Protein AF-A0A9D3Z6Z3-F1 (afdb_monomer_lite)

Organism: Dreissena polymorpha (NCBI:txid45954)

Foldseek 3Di:
DVVVVVVVVVVVVVVVVVVVVVVVVVVVVVVVVVVVVVVVPPPPCPPCPVCVDVVNCVVPPNPPCVLVCCLPPPQPVNCVVVVDGPVVVVVVVVVVVVVD

Secondary structure (DSSP, 8-state):
-HHHHHHHHHHHHHHHHHHHHHHHHHHHHHHHHHHHHHHHSS-------GGG-HHHHHHH-TTTTHHHHHHHH-HHHHHHHHSS-HHHHHHHHHHHHHT-

Structure (mmCIF, N/CA/C/O backbone):
data_AF-A0A9D3Z6Z3-F1
#
_entry.id   AF-A0A9D3Z6Z3-F1
#
loop_
_atom_site.group_PDB
_atom_site.id
_atom_site.type_symbol
_atom_site.label_atom_id
_atom_site.label_alt_id
_atom_site.label_comp_id
_atom_site.label_asym_id
_atom_site.label_entity_id
_atom_site.label_seq_id
_atom_site.pdbx_PDB_ins_code
_atom_site.Cartn_x
_atom_site.Cartn_y
_atom_site.Cartn_z
_atom_site.occupancy
_atom_site.B_iso_or_equiv
_atom_site.auth_seq_id
_atom_site.auth_comp_id
_atom_site.auth_asym_id
_atom_site.auth_atom_id
_atom_site.pdbx_PDB_model_num
ATOM 1 N N . MET A 1 1 ? 42.572 1.906 -51.751 1.00 61.25 1 MET A N 1
ATOM 2 C CA . MET A 1 1 ? 41.123 1.608 -51.889 1.00 61.25 1 MET A CA 1
ATOM 3 C C . MET A 1 1 ? 40.608 0.709 -50.762 1.00 61.25 1 MET A C 1
ATOM 5 O O . MET A 1 1 ? 39.483 0.923 -50.327 1.00 61.25 1 MET A O 1
ATOM 9 N N . GLU A 1 2 ? 41.411 -0.227 -50.240 1.00 71.12 2 GLU A N 1
ATOM 10 C CA . GLU A 1 2 ? 41.019 -1.136 -49.142 1.00 71.12 2 GLU A CA 1
ATOM 11 C C . GLU A 1 2 ? 40.846 -0.448 -47.770 1.00 71.12 2 GLU A C 1
ATOM 13 O O . GLU A 1 2 ? 39.924 -0.778 -47.025 1.00 71.12 2 GLU A O 1
ATOM 18 N N . ASP A 1 3 ? 41.650 0.572 -47.451 1.00 80.12 3 ASP A N 1
ATOM 19 C CA . ASP A 1 3 ? 41.589 1.253 -46.142 1.00 80.12 3 ASP A CA 1
ATOM 20 C C . ASP A 1 3 ? 40.277 2.010 -45.904 1.00 80.12 3 ASP A C 1
ATOM 22 O O . ASP A 1 3 ? 39.748 2.040 -44.795 1.00 80.12 3 ASP A O 1
ATOM 26 N N . ILE A 1 4 ? 39.692 2.566 -46.967 1.00 84.75 4 ILE A N 1
ATOM 27 C CA . ILE A 1 4 ? 38.397 3.257 -46.902 1.00 84.75 4 ILE A CA 1
ATOM 28 C C . ILE A 1 4 ? 37.279 2.257 -46.585 1.00 84.75 4 ILE A C 1
ATOM 30 O O . ILE A 1 4 ? 36.337 2.582 -45.863 1.00 84.75 4 ILE A O 1
ATOM 34 N N . GLN A 1 5 ? 37.373 1.034 -47.110 1.00 83.81 5 GLN A N 1
ATOM 35 C CA . GLN A 1 5 ? 36.405 -0.022 -46.826 1.00 83.81 5 GLN A CA 1
ATOM 36 C C . GLN A 1 5 ? 36.541 -0.518 -45.384 1.00 83.81 5 GLN A C 1
ATOM 38 O O . GLN A 1 5 ? 35.524 -0.677 -44.711 1.00 83.81 5 GLN A O 1
ATOM 43 N N . ARG A 1 6 ? 37.773 -0.666 -44.875 1.00 87.44 6 ARG A N 1
ATOM 44 C CA . ARG A 1 6 ? 38.027 -0.988 -43.460 1.00 87.44 6 ARG A CA 1
ATOM 45 C C . ARG A 1 6 ? 37.472 0.075 -42.516 1.00 87.44 6 ARG A C 1
ATOM 47 O O . ARG A 1 6 ? 36.760 -0.272 -41.582 1.00 87.44 6 ARG A O 1
ATOM 54 N N . LEU A 1 7 ? 37.716 1.356 -42.797 1.00 89.62 7 LEU A N 1
ATOM 55 C CA . LEU A 1 7 ? 37.188 2.462 -41.989 1.00 89.62 7 LEU A CA 1
ATOM 56 C C . LEU A 1 7 ? 35.656 2.500 -41.985 1.00 89.62 7 LEU A C 1
ATOM 58 O O . LEU A 1 7 ? 35.043 2.703 -40.940 1.00 89.62 7 LEU A O 1
ATOM 62 N N . LYS A 1 8 ? 35.020 2.254 -43.137 1.00 89.69 8 LYS A N 1
ATOM 63 C CA . LYS A 1 8 ? 33.555 2.159 -43.229 1.00 89.69 8 LYS A CA 1
ATOM 64 C C . LYS A 1 8 ? 33.008 0.980 -42.428 1.00 89.69 8 LYS A C 1
ATOM 66 O O . LYS A 1 8 ? 32.019 1.144 -41.720 1.00 89.69 8 LYS A O 1
ATOM 71 N N . LEU A 1 9 ? 33.646 -0.186 -42.519 1.00 91.06 9 LEU A N 1
ATOM 72 C CA . LEU A 1 9 ? 33.257 -1.373 -41.757 1.00 91.06 9 LEU A CA 1
ATOM 73 C C . LEU A 1 9 ? 33.403 -1.149 -40.250 1.00 91.06 9 LEU A C 1
ATOM 75 O O . LEU A 1 9 ? 32.507 -1.508 -39.493 1.00 91.06 9 LEU A O 1
ATOM 79 N N . GLN A 1 10 ? 34.488 -0.504 -39.827 1.00 89.69 10 GLN A N 1
ATOM 80 C CA . GLN A 1 10 ? 34.736 -0.201 -38.423 1.00 89.69 10 GLN A CA 1
ATOM 81 C C . GLN A 1 10 ? 33.721 0.802 -37.869 1.00 89.69 10 GLN A C 1
ATOM 83 O O . GLN A 1 10 ? 33.126 0.549 -36.830 1.00 89.69 10 GLN A O 1
ATOM 88 N N . TYR A 1 11 ? 33.409 1.861 -38.620 1.00 91.75 11 TYR A N 1
ATOM 89 C CA . TYR A 1 11 ? 32.361 2.813 -38.249 1.00 91.75 11 TYR A CA 1
ATOM 90 C C . TYR A 1 11 ? 30.980 2.152 -38.101 1.00 91.75 11 TYR A C 1
ATOM 92 O O . TYR A 1 11 ? 30.235 2.448 -37.166 1.00 91.75 11 TYR A O 1
ATOM 100 N N . VAL A 1 12 ? 30.631 1.234 -39.008 1.00 93.56 12 VAL A N 1
ATOM 101 C CA . VAL A 1 12 ? 29.372 0.478 -38.930 1.00 93.56 12 VAL A CA 1
ATOM 102 C C . VAL A 1 12 ? 29.360 -0.448 -37.710 1.00 93.56 12 VAL A C 1
ATOM 104 O O . VAL A 1 12 ? 28.346 -0.516 -37.015 1.00 93.56 12 VAL A O 1
ATOM 107 N N . ALA A 1 13 ? 30.478 -1.114 -37.414 1.00 93.06 13 ALA A N 1
ATOM 108 C CA . ALA A 1 13 ? 30.615 -1.962 -36.233 1.00 93.06 13 ALA A CA 1
ATOM 109 C C . ALA A 1 13 ? 30.510 -1.153 -34.928 1.00 93.06 13 ALA A C 1
ATOM 111 O O . ALA A 1 13 ? 29.772 -1.537 -34.022 1.00 93.06 13 ALA A O 1
ATOM 112 N N . ASP A 1 14 ? 31.176 -0.002 -34.850 1.00 93.50 14 ASP A N 1
ATOM 113 C CA . ASP A 1 14 ? 31.137 0.888 -33.687 1.00 93.50 14 ASP A CA 1
ATOM 114 C C . ASP A 1 14 ? 29.725 1.421 -33.434 1.00 93.50 14 ASP A C 1
ATOM 116 O O . ASP A 1 14 ? 29.255 1.450 -32.294 1.00 93.50 14 ASP A O 1
ATOM 120 N N . ARG A 1 15 ? 29.006 1.770 -34.504 1.00 94.12 15 ARG A N 1
ATOM 121 C CA . ARG A 1 15 ? 27.609 2.199 -34.422 1.00 94.12 15 ARG A CA 1
ATOM 122 C C . ARG A 1 15 ? 26.693 1.082 -33.919 1.00 94.12 15 ARG A C 1
ATOM 124 O O . ARG A 1 15 ? 25.893 1.319 -33.018 1.00 94.12 15 ARG A O 1
ATOM 131 N N . ALA A 1 16 ? 26.841 -0.136 -34.441 1.00 92.62 16 ALA A N 1
ATOM 132 C CA . ALA A 1 16 ? 26.077 -1.291 -33.972 1.00 92.62 16 ALA A CA 1
ATOM 133 C C . ALA A 1 16 ? 26.356 -1.588 -32.487 1.00 92.62 16 ALA A C 1
ATOM 135 O O . ALA A 1 16 ? 25.432 -1.840 -31.713 1.00 92.62 16 ALA A O 1
ATOM 136 N N . ASN A 1 17 ? 27.615 -1.475 -32.055 1.00 93.94 17 ASN A N 1
ATOM 137 C CA . ASN A 1 17 ? 27.995 -1.635 -30.651 1.00 93.94 17 ASN A CA 1
ATOM 138 C C . ASN A 1 17 ? 27.349 -0.566 -29.757 1.00 93.94 17 ASN A C 1
ATOM 140 O O . ASN A 1 17 ? 26.812 -0.890 -28.697 1.00 93.94 17 ASN A O 1
ATOM 144 N N . GLN A 1 18 ? 27.344 0.698 -30.191 1.00 93.12 18 GLN A N 1
ATOM 145 C CA . GLN A 1 18 ? 26.663 1.783 -29.477 1.00 93.12 18 GLN A CA 1
ATOM 146 C C . GLN A 1 18 ? 25.154 1.533 -29.355 1.00 93.12 18 GLN A C 1
ATOM 148 O O . GLN A 1 18 ? 24.580 1.739 -28.284 1.00 93.12 18 GLN A O 1
ATOM 153 N N . GLU A 1 19 ? 24.514 1.042 -30.416 1.00 92.12 19 GLU A N 1
ATOM 154 C CA . GLU A 1 19 ? 23.089 0.701 -30.411 1.00 92.12 19 GLU A CA 1
ATOM 155 C C . GLU A 1 19 ? 22.778 -0.439 -29.434 1.00 92.12 19 GLU A C 1
ATOM 157 O O . GLU A 1 19 ? 21.838 -0.332 -28.642 1.00 92.12 19 GLU A O 1
ATOM 162 N N . VAL A 1 20 ? 23.600 -1.492 -29.410 1.00 94.19 20 VAL A N 1
ATOM 163 C CA . VAL A 1 20 ? 23.455 -2.610 -28.463 1.00 94.19 20 VAL A CA 1
ATOM 164 C C . VAL A 1 20 ? 23.606 -2.132 -27.017 1.00 94.19 20 VAL A C 1
ATOM 166 O O . VAL A 1 20 ? 22.780 -2.471 -26.164 1.00 94.19 20 VAL A O 1
ATOM 169 N N . VAL A 1 21 ? 24.605 -1.293 -26.728 1.00 94.81 21 VAL A N 1
ATOM 170 C CA . VAL A 1 21 ? 24.796 -0.705 -25.391 1.00 94.81 21 VAL A CA 1
ATOM 171 C C . VAL A 1 21 ? 23.585 0.145 -24.995 1.00 94.81 21 VAL A C 1
ATOM 173 O O . VAL A 1 21 ? 23.066 0.020 -23.881 1.00 94.81 21 VAL A O 1
ATOM 176 N N . GLN A 1 22 ? 23.063 0.963 -25.911 1.00 90.94 22 GLN A N 1
ATOM 177 C CA . GLN A 1 22 ? 21.885 1.789 -25.655 1.00 90.94 22 GLN A CA 1
ATOM 178 C C . GLN A 1 22 ? 20.633 0.944 -25.374 1.00 90.94 22 GLN A C 1
ATOM 180 O O . GLN A 1 22 ? 19.856 1.253 -24.462 1.00 90.94 22 GLN A O 1
ATOM 185 N N . GLN A 1 23 ? 20.446 -0.150 -26.112 1.00 91.94 23 GLN A N 1
ATOM 186 C CA . GLN A 1 23 ? 19.356 -1.096 -25.882 1.00 91.94 23 GLN A CA 1
ATOM 187 C C . GLN A 1 23 ? 19.467 -1.757 -24.502 1.00 91.94 23 GLN A C 1
ATOM 189 O O . GLN A 1 23 ? 18.478 -1.804 -23.764 1.00 91.94 23 GLN A O 1
ATOM 194 N N . GLN A 1 24 ? 20.666 -2.187 -24.100 1.00 92.94 24 GLN A N 1
ATOM 195 C CA . GLN A 1 24 ? 20.903 -2.760 -22.771 1.00 92.94 24 GLN A CA 1
ATOM 196 C C . GLN A 1 24 ? 20.565 -1.770 -21.646 1.00 92.94 24 GLN A C 1
ATOM 198 O O . GLN A 1 24 ? 19.934 -2.149 -20.654 1.00 92.94 24 GLN A O 1
ATOM 203 N N . LEU A 1 25 ? 20.912 -0.489 -21.805 1.00 93.19 25 LEU A N 1
ATOM 204 C CA . LEU A 1 25 ? 20.568 0.562 -20.840 1.00 93.19 25 LEU A CA 1
ATOM 205 C C . LEU A 1 25 ? 19.052 0.779 -20.732 1.00 93.19 25 LEU A C 1
ATOM 207 O O . LEU A 1 25 ? 18.524 0.943 -19.625 1.00 93.19 25 LEU A O 1
ATOM 211 N N . ASN A 1 26 ? 18.340 0.741 -21.859 1.00 93.50 26 ASN A N 1
ATOM 212 C CA . ASN A 1 26 ? 16.884 0.873 -21.894 1.00 93.50 26 ASN A CA 1
ATOM 213 C C . ASN A 1 26 ? 16.197 -0.305 -21.187 1.00 93.50 26 ASN A C 1
ATOM 215 O O . ASN A 1 26 ? 15.309 -0.092 -20.355 1.00 93.50 26 ASN A O 1
ATOM 219 N N . ILE A 1 27 ? 16.662 -1.533 -21.439 1.00 92.75 27 ILE A N 1
ATOM 220 C CA . ILE A 1 27 ? 16.181 -2.745 -20.762 1.00 92.75 27 ILE A CA 1
ATOM 221 C C . ILE A 1 27 ? 16.428 -2.641 -19.254 1.00 92.75 27 ILE A C 1
ATOM 223 O O . ILE A 1 27 ? 15.506 -2.839 -18.460 1.00 92.75 27 ILE A O 1
ATOM 227 N N . HIS A 1 28 ? 17.634 -2.251 -18.835 1.00 92.69 28 HIS A N 1
ATOM 228 C CA . HIS A 1 28 ? 17.954 -2.073 -17.419 1.00 92.69 28 HIS A CA 1
ATOM 229 C C . HIS A 1 28 ? 17.054 -1.034 -16.741 1.00 92.69 28 HIS A C 1
ATOM 231 O O . HIS A 1 28 ? 16.571 -1.261 -15.627 1.00 92.69 28 HIS A O 1
ATOM 237 N N . ARG A 1 29 ? 16.797 0.099 -17.407 1.00 89.62 29 ARG A N 1
ATOM 238 C CA . ARG A 1 29 ? 15.899 1.150 -16.909 1.00 89.62 29 ARG A CA 1
ATOM 239 C C . ARG A 1 29 ? 14.471 0.626 -16.747 1.00 89.62 29 ARG A C 1
ATOM 241 O O . ARG A 1 29 ? 13.864 0.840 -15.694 1.00 89.62 29 ARG A O 1
ATOM 248 N N . PHE A 1 30 ? 13.971 -0.109 -17.738 1.00 87.44 30 PHE A N 1
ATOM 249 C CA . PHE A 1 30 ? 12.643 -0.720 -17.717 1.00 87.44 30 PHE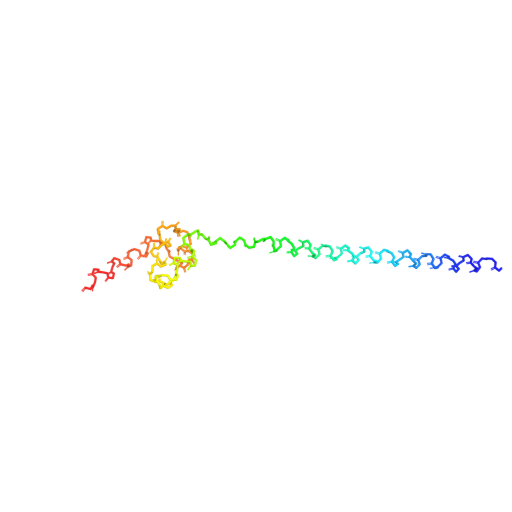 A CA 1
ATOM 250 C C . PHE A 1 30 ? 12.499 -1.755 -16.591 1.00 87.44 30 PHE A C 1
ATOM 252 O O . PHE A 1 30 ? 11.561 -1.683 -15.791 1.00 87.44 30 PHE A O 1
ATOM 259 N N . LEU A 1 31 ? 13.462 -2.672 -16.458 1.00 87.88 31 LEU A N 1
ATOM 260 C CA . LEU A 1 31 ? 13.469 -3.687 -15.403 1.00 87.88 31 LEU A CA 1
ATOM 261 C C . LEU A 1 31 ? 13.568 -3.056 -14.008 1.00 87.88 31 LEU A C 1
ATOM 263 O O . LEU A 1 31 ? 12.832 -3.451 -13.103 1.00 87.88 31 LEU A O 1
ATOM 267 N N . ARG A 1 32 ? 14.403 -2.021 -13.831 1.00 83.75 32 ARG A N 1
ATOM 268 C CA . ARG A 1 32 ? 14.513 -1.278 -12.564 1.00 83.75 32 ARG A CA 1
ATOM 269 C C . ARG A 1 32 ? 13.193 -0.595 -12.199 1.00 83.75 32 ARG A C 1
ATOM 271 O O . ARG A 1 32 ? 12.793 -0.645 -11.036 1.00 83.75 32 ARG A O 1
ATOM 278 N N . GLY A 1 33 ? 12.501 -0.002 -13.173 1.00 78.44 33 GLY A N 1
ATOM 279 C CA . GLY A 1 33 ? 11.153 0.540 -12.995 1.00 78.44 33 GLY A CA 1
ATOM 280 C C . GLY A 1 33 ? 10.177 -0.545 -12.547 1.00 78.44 33 GLY A C 1
ATOM 281 O O . GLY A 1 33 ? 9.570 -0.430 -11.485 1.00 78.44 33 GLY A O 1
ATOM 282 N N . ARG A 1 34 ? 10.094 -1.652 -13.292 1.00 75.88 34 ARG A N 1
ATOM 283 C CA . ARG A 1 34 ? 9.192 -2.776 -12.997 1.00 75.88 34 ARG A CA 1
ATOM 284 C C . ARG A 1 34 ? 9.445 -3.398 -11.622 1.00 75.88 34 ARG A C 1
ATOM 286 O O . ARG A 1 34 ? 8.496 -3.780 -10.942 1.00 75.88 34 ARG A O 1
ATOM 293 N N . LEU A 1 35 ? 10.699 -3.458 -11.175 1.00 69.50 35 LEU A N 1
ATOM 294 C CA . LEU A 1 35 ? 11.057 -3.899 -9.825 1.00 69.50 35 LEU A CA 1
ATOM 295 C C . LEU A 1 35 ? 10.607 -2.909 -8.743 1.00 69.50 35 LEU A C 1
ATOM 297 O O . LEU A 1 35 ? 10.126 -3.357 -7.704 1.00 69.50 35 LEU A O 1
ATOM 301 N N . ARG A 1 36 ? 10.704 -1.588 -8.965 1.00 67.06 36 ARG A N 1
ATOM 302 C CA . ARG A 1 36 ? 10.132 -0.587 -8.040 1.00 67.06 36 ARG A CA 1
ATOM 303 C C . ARG A 1 36 ? 8.617 -0.714 -7.959 1.00 67.06 36 ARG A C 1
ATOM 305 O O . ARG A 1 36 ? 8.089 -0.765 -6.855 1.00 67.06 36 ARG A O 1
ATOM 312 N N . TRP A 1 37 ? 7.946 -0.855 -9.102 1.00 61.28 37 TRP A N 1
ATOM 313 C CA . TRP A 1 37 ? 6.507 -1.107 -9.150 1.00 61.28 37 TRP A CA 1
ATOM 314 C C . TRP A 1 37 ? 6.146 -2.394 -8.416 1.00 61.28 37 TRP A C 1
ATOM 316 O O . TRP A 1 37 ? 5.266 -2.363 -7.575 1.00 61.28 37 TRP A O 1
ATOM 326 N N . ARG A 1 38 ? 6.868 -3.503 -8.619 1.00 61.34 38 ARG A N 1
ATOM 327 C CA . ARG A 1 38 ? 6.635 -4.750 -7.869 1.00 61.34 38 ARG A CA 1
ATOM 328 C C . ARG A 1 38 ? 6.938 -4.639 -6.374 1.00 61.34 38 ARG A C 1
ATOM 330 O O . ARG A 1 38 ? 6.301 -5.336 -5.600 1.00 61.34 38 ARG A O 1
ATOM 337 N N . ARG A 1 39 ? 7.887 -3.799 -5.945 1.00 61.34 39 ARG A N 1
ATOM 338 C CA . ARG A 1 39 ? 8.171 -3.564 -4.515 1.00 61.34 39 ARG A CA 1
ATOM 339 C C . ARG A 1 39 ? 7.148 -2.636 -3.858 1.00 61.34 39 ARG A C 1
ATOM 341 O O . ARG A 1 39 ? 6.802 -2.887 -2.715 1.00 61.34 39 ARG A O 1
ATOM 348 N N . GLY A 1 40 ? 6.648 -1.619 -4.564 1.00 57.59 40 GLY A N 1
ATOM 349 C CA . GLY A 1 40 ? 5.560 -0.742 -4.099 1.00 57.59 40 GLY A CA 1
ATOM 350 C C . GLY A 1 40 ? 4.162 -1.357 -4.252 1.00 57.59 40 GLY A C 1
ATOM 351 O O . GLY A 1 40 ? 3.236 -0.974 -3.546 1.00 57.59 40 GLY A O 1
ATOM 352 N N . ALA A 1 41 ? 4.026 -2.338 -5.147 1.00 55.72 41 ALA A N 1
ATOM 353 C CA . ALA A 1 41 ? 2.853 -3.190 -5.324 1.00 55.72 41 ALA A CA 1
ATOM 354 C C . ALA A 1 41 ? 2.993 -4.547 -4.622 1.00 55.72 41 ALA A C 1
ATOM 356 O O . ALA A 1 41 ? 2.082 -5.367 -4.745 1.00 55.72 41 ALA A O 1
ATOM 357 N N . ARG A 1 42 ? 4.080 -4.791 -3.858 1.00 54.75 42 ARG A N 1
ATOM 358 C CA . ARG A 1 42 ? 4.021 -5.771 -2.762 1.00 54.75 42 ARG A CA 1
ATOM 359 C C . ARG A 1 42 ? 2.812 -5.337 -1.988 1.00 54.75 42 ARG A C 1
ATOM 361 O O . ARG A 1 42 ? 2.796 -4.183 -1.560 1.00 54.75 42 ARG A O 1
ATOM 368 N N . ALA A 1 43 ? 1.811 -6.215 -1.990 1.00 56.44 43 ALA A N 1
ATOM 369 C CA . ALA A 1 43 ? 0.475 -5.950 -1.521 1.00 56.44 43 ALA A CA 1
ATOM 370 C C . ALA A 1 43 ? 0.574 -4.910 -0.421 1.00 56.44 43 ALA A C 1
ATOM 372 O O . ALA A 1 43 ? 1.252 -5.146 0.585 1.00 56.44 43 ALA A O 1
ATOM 373 N N . ARG A 1 44 ? -0.049 -3.742 -0.630 1.00 49.16 44 ARG A N 1
ATOM 374 C CA . ARG A 1 44 ? -0.579 -3.027 0.520 1.00 49.16 44 ARG A CA 1
ATOM 375 C C . ARG A 1 44 ? -1.295 -4.141 1.256 1.00 49.16 44 ARG A C 1
ATOM 377 O O . ARG A 1 44 ? -2.313 -4.618 0.759 1.00 49.16 44 ARG A O 1
ATOM 384 N N . ASN A 1 45 ? -0.670 -4.666 2.309 1.00 52.66 45 ASN A N 1
ATOM 385 C CA . ASN A 1 45 ? -1.338 -5.506 3.265 1.00 52.66 45 ASN A CA 1
ATOM 386 C C . ASN A 1 45 ? -2.360 -4.508 3.755 1.00 52.66 45 ASN A C 1
ATOM 388 O O . ASN A 1 45 ? -2.065 -3.631 4.565 1.00 52.66 45 ASN A O 1
ATOM 392 N N . ILE A 1 46 ? -3.521 -4.506 3.105 1.00 53.00 46 ILE A N 1
ATOM 393 C CA . ILE A 1 46 ? -4.692 -3.902 3.659 1.00 53.00 46 ILE A CA 1
ATOM 394 C C . ILE A 1 46 ? -4.881 -4.845 4.822 1.00 53.00 46 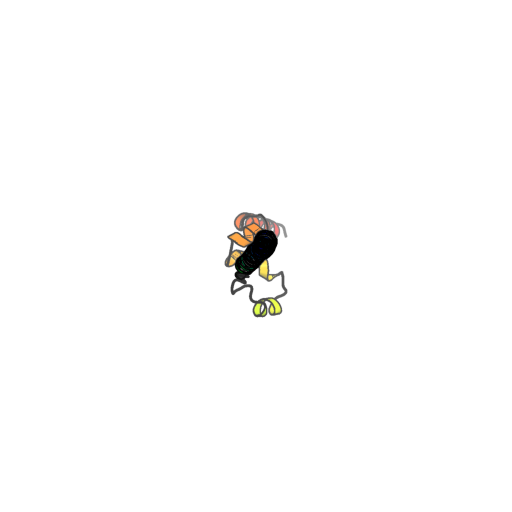ILE A C 1
ATOM 396 O O . ILE A 1 46 ? -5.437 -5.929 4.669 1.00 53.00 46 ILE A O 1
ATOM 400 N N . TRP A 1 47 ? -4.274 -4.479 5.947 1.00 51.31 47 TRP A N 1
ATOM 401 C CA . TRP A 1 47 ? -4.541 -5.041 7.245 1.00 51.31 47 TRP A CA 1
ATOM 402 C C . TRP A 1 47 ? -6.006 -4.687 7.515 1.00 51.31 47 TRP A C 1
ATOM 404 O O . TRP A 1 47 ? -6.317 -3.847 8.352 1.00 51.31 47 TRP A O 1
ATOM 414 N N . ARG A 1 48 ? -6.942 -5.264 6.747 1.00 53.38 48 ARG A N 1
ATOM 415 C CA . ARG A 1 48 ? -8.313 -5.415 7.188 1.00 53.38 48 ARG A CA 1
ATOM 416 C C . ARG A 1 48 ? -8.154 -6.422 8.301 1.00 53.38 48 ARG A C 1
ATOM 418 O O . ARG A 1 48 ? -8.116 -7.625 8.057 1.00 53.38 48 ARG A O 1
ATOM 425 N N . ARG A 1 49 ? -7.917 -5.903 9.507 1.00 61.38 49 ARG A N 1
ATOM 426 C CA . ARG A 1 49 ? -7.960 -6.709 10.717 1.00 61.38 49 ARG A CA 1
ATOM 427 C C . ARG A 1 49 ? -9.265 -7.513 10.629 1.00 61.38 49 ARG A C 1
ATOM 429 O O . ARG A 1 49 ? -10.259 -6.939 10.186 1.00 61.38 49 ARG A O 1
ATOM 436 N N . PRO A 1 50 ? -9.291 -8.811 10.946 1.00 59.06 50 PRO A N 1
ATOM 437 C CA . PRO A 1 50 ? -10.472 -9.643 10.710 1.00 59.06 50 PRO A CA 1
ATOM 438 C C . PRO A 1 50 ? -11.787 -9.067 11.272 1.00 59.06 50 PRO A C 1
ATOM 440 O O . PRO A 1 50 ? -12.846 -9.282 10.693 1.00 59.06 50 PRO A O 1
ATOM 443 N N . TRP A 1 51 ? -11.731 -8.251 12.327 1.00 61.62 51 TRP A N 1
ATOM 444 C CA . TRP A 1 51 ? -12.885 -7.529 12.875 1.00 61.62 51 TRP A CA 1
ATOM 445 C C . TRP A 1 51 ? -13.376 -6.341 12.023 1.00 61.62 51 TRP A C 1
ATOM 447 O O . TRP A 1 51 ? -14.555 -6.014 12.032 1.00 61.62 51 TRP A O 1
ATOM 457 N N . LEU A 1 52 ? -12.523 -5.757 11.175 1.00 62.72 52 LEU A N 1
ATOM 458 C CA . LEU A 1 52 ? -12.870 -4.764 10.147 1.00 62.72 52 LEU A CA 1
ATOM 459 C C . LEU A 1 52 ? -13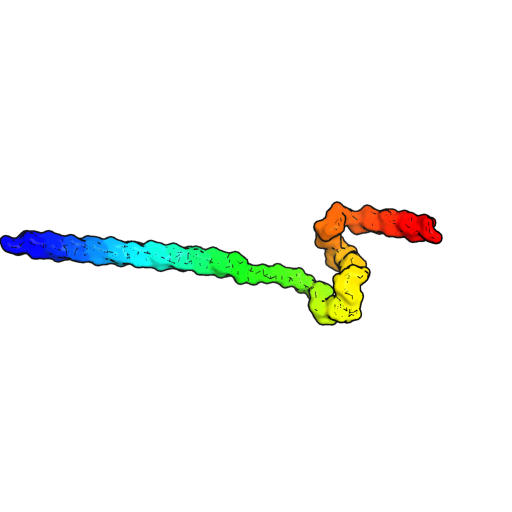.554 -5.384 8.902 1.00 62.72 52 LEU A C 1
ATOM 461 O O . LEU A 1 52 ? -13.681 -4.712 7.869 1.00 62.72 52 LEU A O 1
ATOM 465 N N . HIS A 1 53 ? -13.970 -6.657 8.947 1.00 62.25 53 HIS A N 1
ATOM 466 C CA . HIS A 1 53 ? -14.540 -7.356 7.794 1.00 62.25 53 HIS A CA 1
ATOM 467 C C . HIS A 1 53 ? -15.818 -6.659 7.270 1.00 62.25 53 HIS A C 1
ATOM 469 O O . HIS A 1 53 ? -16.747 -6.407 8.043 1.00 62.25 53 HIS A O 1
ATOM 475 N N . PRO A 1 54 ? -15.928 -6.387 5.952 1.00 56.47 54 PRO A N 1
ATOM 476 C CA . PRO A 1 54 ? -17.095 -5.727 5.354 1.00 56.47 54 PRO A CA 1
ATOM 477 C C . PRO A 1 54 ? -18.428 -6.435 5.629 1.00 56.47 54 PRO A C 1
ATOM 479 O O . PRO A 1 54 ? -19.463 -5.777 5.687 1.00 56.47 54 PRO A O 1
ATOM 482 N N . GLY A 1 55 ? -18.397 -7.759 5.823 1.00 60.75 55 GLY A N 1
ATOM 483 C CA . GLY A 1 55 ? -19.570 -8.559 6.185 1.00 60.75 55 GLY A CA 1
ATOM 484 C C . GLY A 1 55 ? -20.138 -8.241 7.574 1.00 60.75 55 GLY A C 1
ATOM 485 O O . GLY A 1 55 ? -21.353 -8.197 7.707 1.00 60.75 55 GLY A O 1
ATOM 486 N N . ARG A 1 56 ? -19.288 -7.934 8.572 1.00 58.78 56 ARG A N 1
ATOM 487 C CA . ARG A 1 56 ? -19.736 -7.438 9.891 1.00 58.78 56 ARG A CA 1
ATOM 488 C C . ARG A 1 56 ? -20.216 -5.989 9.801 1.00 58.78 56 ARG A C 1
ATOM 490 O O . ARG A 1 56 ? -21.276 -5.642 10.301 1.00 58.78 56 ARG A O 1
ATOM 497 N N . ARG A 1 57 ? -19.475 -5.142 9.080 1.00 60.44 57 ARG A N 1
ATOM 498 C CA . ARG A 1 57 ? -19.768 -3.699 8.976 1.00 60.44 57 ARG A CA 1
ATOM 499 C C . ARG A 1 57 ? -21.050 -3.356 8.223 1.00 60.44 57 ARG A C 1
ATOM 501 O O . ARG A 1 57 ? -21.638 -2.316 8.493 1.00 60.44 57 ARG A O 1
ATOM 508 N N . ARG A 1 58 ? -21.495 -4.205 7.290 1.00 57.97 58 ARG A N 1
ATOM 509 C CA . ARG A 1 58 ? -22.798 -4.031 6.624 1.00 57.97 58 ARG A CA 1
ATOM 510 C C . ARG A 1 58 ? -23.988 -4.252 7.565 1.00 57.97 58 ARG A C 1
ATOM 512 O O . ARG A 1 58 ? -25.069 -3.794 7.228 1.00 57.97 58 ARG A O 1
ATOM 519 N N . GLN A 1 59 ? -23.800 -4.919 8.706 1.00 56.00 59 GLN A N 1
ATOM 520 C CA . GLN A 1 59 ? -24.889 -5.261 9.627 1.00 56.00 59 GLN A CA 1
ATOM 521 C C . GLN A 1 59 ? -25.132 -4.214 10.728 1.00 56.00 59 GLN A C 1
ATOM 523 O O . GLN A 1 59 ? -26.235 -4.178 11.257 1.00 56.00 59 GLN A O 1
ATOM 528 N N . PHE A 1 60 ? -24.160 -3.348 11.051 1.00 52.19 60 PHE A N 1
ATOM 529 C CA . PHE A 1 60 ? -24.210 -2.554 12.294 1.00 52.19 60 PHE A CA 1
ATOM 530 C C . PHE A 1 60 ? -24.212 -1.027 12.155 1.00 52.19 60 PHE A C 1
ATOM 532 O O . PHE A 1 60 ? -24.168 -0.336 13.165 1.00 52.19 60 PHE A O 1
ATOM 539 N N . GLY A 1 61 ? -24.306 -0.472 10.943 1.00 54.84 61 GLY A N 1
ATOM 540 C CA . GLY A 1 61 ? -24.133 0.973 10.759 1.00 54.84 61 GLY A CA 1
ATOM 541 C C . GLY A 1 61 ? -22.663 1.347 10.977 1.00 54.84 61 GLY A C 1
ATOM 542 O O . GLY A 1 61 ? -22.030 1.007 11.968 1.00 54.84 61 GLY A O 1
ATOM 543 N N . ILE A 1 62 ? -22.052 1.989 9.988 1.00 56.81 62 ILE A N 1
ATOM 544 C CA . ILE A 1 62 ? -20.590 1.985 9.793 1.00 56.81 62 ILE A CA 1
ATOM 545 C C . ILE A 1 62 ? -19.800 2.667 10.939 1.00 56.81 62 ILE A C 1
ATOM 547 O O . ILE A 1 62 ? -18.579 2.503 11.008 1.00 56.81 62 ILE A O 1
ATOM 551 N N . TYR A 1 63 ? -20.473 3.384 11.846 1.00 55.16 63 TYR A N 1
ATOM 552 C CA . TYR A 1 63 ? -19.841 4.247 12.842 1.00 55.16 63 TYR A CA 1
ATOM 553 C C . TYR A 1 63 ? -20.208 3.968 14.307 1.00 55.16 63 TYR A C 1
ATOM 555 O O . TYR A 1 63 ? -19.307 4.076 15.139 1.00 55.16 63 TYR A O 1
ATOM 563 N N . ASP A 1 64 ? -21.434 3.548 14.638 1.00 60.25 64 ASP A N 1
ATOM 564 C CA . ASP A 1 64 ? -21.880 3.493 16.046 1.00 60.25 64 ASP A CA 1
ATOM 565 C C . ASP A 1 64 ? -21.083 2.497 16.896 1.00 60.25 64 ASP A C 1
ATOM 567 O O . ASP A 1 64 ? -20.723 2.779 18.036 1.00 60.25 64 ASP A O 1
ATOM 571 N N . GLN A 1 65 ? -20.728 1.344 16.328 1.00 69.00 65 GLN A N 1
ATOM 572 C CA . GLN A 1 65 ? -19.962 0.318 17.047 1.00 69.00 65 GLN A CA 1
ATOM 573 C C . GLN A 1 65 ? -18.453 0.399 16.795 1.00 69.00 65 GLN A C 1
ATOM 575 O O . GLN A 1 65 ? -17.669 -0.238 17.497 1.00 69.00 65 GLN A O 1
ATOM 580 N N . LEU A 1 66 ? -18.018 1.221 15.836 1.00 72.88 66 LEU A N 1
ATOM 581 C CA . LEU A 1 66 ? -16.624 1.274 15.402 1.00 72.88 66 LEU A CA 1
ATOM 582 C C . LEU A 1 66 ? -15.680 1.712 16.526 1.00 72.88 66 LEU A C 1
ATOM 584 O O . LEU A 1 66 ? -14.596 1.149 16.669 1.00 72.88 66 LEU A O 1
ATOM 588 N N . MET A 1 67 ? -16.078 2.715 17.312 1.00 73.69 67 MET A N 1
ATOM 589 C CA . MET A 1 67 ? -15.255 3.216 18.417 1.00 73.69 67 MET A CA 1
ATOM 590 C C . MET A 1 67 ? -15.164 2.203 19.561 1.00 73.69 67 MET A C 1
ATOM 592 O O . MET A 1 67 ? -14.094 2.040 20.145 1.00 73.69 67 MET A O 1
ATOM 596 N N . VAL A 1 68 ? -16.248 1.468 19.824 1.00 75.69 68 VAL A N 1
ATOM 597 C CA . VAL A 1 68 ? -16.295 0.417 20.851 1.00 75.69 68 VAL A CA 1
ATOM 598 C C . VAL A 1 68 ? -15.408 -0.768 20.459 1.00 75.69 68 VAL A C 1
ATOM 600 O O . VAL A 1 68 ? -14.631 -1.258 21.279 1.00 75.69 68 VAL A O 1
ATOM 603 N N . GLU A 1 69 ? -15.468 -1.198 19.198 1.00 74.12 69 GLU A N 1
ATOM 604 C CA . GLU A 1 69 ? -14.610 -2.258 18.656 1.00 74.12 69 GLU A CA 1
ATOM 605 C C . GLU A 1 69 ? -13.133 -1.845 18.636 1.00 74.12 69 GLU A C 1
ATOM 607 O O . GLU A 1 69 ? -12.275 -2.598 19.095 1.00 74.12 69 GLU A O 1
ATOM 612 N N . LEU A 1 70 ? -12.825 -0.626 18.172 1.00 77.56 70 LEU A N 1
ATOM 613 C CA . LEU A 1 70 ? -11.462 -0.083 18.163 1.00 77.56 70 LEU A CA 1
ATOM 614 C C . LEU A 1 70 ? -10.865 -0.020 19.568 1.00 77.56 70 LEU A C 1
ATOM 616 O O . LEU A 1 70 ? -9.713 -0.406 19.757 1.00 77.56 70 LEU A O 1
ATOM 620 N N . ARG A 1 71 ? -11.644 0.447 20.548 1.00 78.00 71 ARG A N 1
ATOM 621 C CA . ARG A 1 71 ? -11.218 0.537 21.947 1.00 78.00 71 ARG A CA 1
ATOM 622 C C . ARG A 1 71 ? -10.900 -0.839 22.536 1.00 78.00 71 ARG A C 1
ATOM 624 O O . ARG A 1 71 ? -9.924 -0.959 23.269 1.00 78.00 71 ARG A O 1
ATOM 631 N N . ARG A 1 72 ? -11.686 -1.871 22.205 1.00 76.06 72 ARG A N 1
ATOM 632 C CA . ARG A 1 72 ? -11.501 -3.243 22.718 1.00 76.06 72 ARG A CA 1
ATOM 633 C C . ARG A 1 72 ? -10.391 -4.018 22.011 1.00 76.06 72 ARG A C 1
ATOM 635 O O . ARG A 1 72 ? -9.632 -4.719 22.670 1.00 76.06 72 ARG A O 1
ATOM 642 N N . GLU A 1 73 ? -10.309 -3.929 20.686 1.00 77.75 73 GLU A N 1
ATOM 643 C CA . GLU A 1 73 ? -9.438 -4.796 19.882 1.00 77.75 73 GLU A CA 1
ATOM 644 C C . GLU A 1 73 ? -8.105 -4.147 19.483 1.00 77.75 73 GLU A C 1
ATOM 646 O O . GLU A 1 73 ? -7.141 -4.854 19.175 1.00 77.75 73 GLU A O 1
ATOM 651 N N . ASP A 1 74 ? -8.027 -2.812 19.434 1.00 77.12 74 ASP A N 1
ATOM 652 C CA . ASP A 1 74 ? -6.798 -2.110 19.062 1.00 77.12 74 ASP A CA 1
ATOM 653 C C . ASP A 1 74 ? -6.688 -0.674 19.615 1.00 77.12 74 ASP A C 1
ATOM 655 O O . ASP A 1 74 ? -6.834 0.308 18.865 1.00 77.12 74 ASP A O 1
ATOM 659 N N . PRO A 1 75 ? -6.317 -0.526 20.900 1.00 78.19 75 PRO A N 1
ATOM 660 C CA . PRO A 1 75 ? -6.133 0.779 21.541 1.00 78.19 75 PRO A CA 1
ATOM 661 C C . PRO A 1 75 ? -5.132 1.689 20.808 1.00 78.19 75 PRO A C 1
ATOM 663 O O . PRO A 1 75 ? -5.256 2.915 20.817 1.00 78.19 75 PRO A O 1
ATOM 666 N N . GLY A 1 76 ? -4.146 1.108 20.114 1.00 80.69 76 GLY A N 1
ATOM 667 C CA . GLY A 1 76 ? -3.147 1.861 19.357 1.00 80.69 76 GLY A CA 1
ATOM 668 C C . GLY A 1 76 ? -3.728 2.577 18.135 1.00 80.69 76 GLY A C 1
ATOM 669 O O . GLY A 1 76 ? -3.368 3.724 17.861 1.00 80.69 76 GLY A O 1
ATOM 670 N N . THR A 1 77 ? -4.636 1.932 17.398 1.00 77.50 77 THR A N 1
ATOM 671 C CA . THR A 1 77 ? -5.325 2.580 16.268 1.00 77.50 77 THR A CA 1
ATOM 672 C C . THR A 1 77 ? -6.432 3.502 16.749 1.00 77.50 77 THR A C 1
ATOM 674 O O . THR A 1 77 ? -6.589 4.569 16.159 1.00 77.50 77 THR A O 1
ATOM 677 N N . PHE A 1 78 ? -7.122 3.166 17.844 1.00 79.00 78 PHE A N 1
ATOM 678 C CA . PHE A 1 78 ? -8.043 4.087 18.516 1.00 79.00 78 PHE A CA 1
ATOM 679 C C . PHE A 1 78 ? -7.353 5.424 18.820 1.00 79.00 78 PHE A C 1
ATOM 681 O O . PHE A 1 78 ? -7.806 6.477 18.367 1.00 79.00 78 PHE A O 1
ATOM 688 N N . LYS A 1 79 ? -6.171 5.372 19.454 1.00 82.69 79 LYS A N 1
ATOM 689 C CA . LYS A 1 79 ? -5.371 6.564 19.761 1.00 82.69 79 LYS A CA 1
ATOM 690 C C . LYS A 1 79 ? -4.946 7.340 18.523 1.00 82.69 79 LYS A C 1
ATOM 692 O O . LYS A 1 79 ? -4.928 8.563 18.547 1.00 82.69 79 LYS A O 1
ATOM 697 N N . LYS A 1 80 ? -4.612 6.666 17.422 1.00 79.94 80 LYS A N 1
ATOM 698 C CA . LYS A 1 80 ? -4.274 7.347 16.158 1.00 79.94 80 LYS A CA 1
ATOM 699 C C . LYS A 1 80 ? -5.488 8.012 15.513 1.00 79.94 80 LYS A C 1
ATOM 701 O O . LYS A 1 80 ? -5.334 9.069 14.907 1.00 79.94 80 LYS A O 1
ATOM 706 N N . PHE A 1 81 ? -6.659 7.390 15.625 1.00 75.75 81 PHE A N 1
ATOM 707 C CA . PHE A 1 81 ? -7.894 7.859 15.008 1.00 75.75 81 PHE A CA 1
ATOM 708 C C . PHE A 1 81 ? -8.470 9.073 15.743 1.00 75.75 81 PHE A C 1
ATOM 710 O O . PHE A 1 81 ? -8.663 10.115 15.127 1.00 75.75 81 PHE A O 1
ATOM 717 N N . LEU A 1 82 ? -8.669 8.969 17.059 1.00 80.69 82 LEU A N 1
ATOM 718 C CA . LEU A 1 82 ? -9.193 10.065 17.880 1.00 80.69 82 LEU A CA 1
ATOM 719 C C . LEU A 1 82 ? -8.114 11.053 18.347 1.00 80.69 82 LEU A C 1
ATOM 721 O O . LEU A 1 82 ? -8.439 12.102 18.890 1.00 80.69 82 LEU A O 1
ATOM 725 N N . ARG A 1 83 ? -6.826 10.729 18.157 1.00 83.00 83 ARG A N 1
ATOM 726 C CA . ARG A 1 83 ? -5.680 11.484 18.705 1.00 83.00 83 ARG A CA 1
ATOM 727 C C . ARG A 1 83 ? -5.710 11.625 20.235 1.00 83.00 83 ARG A C 1
ATOM 729 O O . ARG A 1 83 ? -5.030 12.485 20.783 1.00 83.00 83 ARG A O 1
ATOM 736 N N . MET A 1 84 ? -6.436 10.738 20.914 1.00 82.44 84 MET A N 1
ATOM 737 C CA . MET A 1 84 ? -6.605 10.697 22.369 1.00 82.44 84 MET A CA 1
ATOM 738 C C . MET A 1 84 ? -6.426 9.276 22.904 1.00 82.44 84 MET A C 1
ATOM 740 O O . MET A 1 84 ? -6.693 8.315 22.184 1.00 82.44 84 MET A O 1
ATOM 744 N N . SER A 1 85 ? -5.943 9.113 24.139 1.00 82.81 85 SER A N 1
ATOM 745 C CA . SER A 1 85 ? -5.905 7.786 24.768 1.00 82.81 85 SER A CA 1
ATOM 746 C C . SER A 1 85 ? -7.322 7.273 25.039 1.00 82.81 85 SER A C 1
ATOM 748 O O . SER A 1 85 ? -8.268 8.052 25.133 1.00 82.81 85 SER A O 1
ATOM 750 N N . THR A 1 86 ? -7.457 5.951 25.158 1.00 81.19 86 THR A N 1
ATOM 751 C CA . THR A 1 86 ? -8.706 5.306 25.588 1.00 81.19 86 THR A CA 1
ATOM 752 C C . THR A 1 86 ? -9.134 5.795 26.968 1.00 81.19 86 THR A C 1
ATOM 754 O O . THR A 1 86 ? -10.289 6.139 27.134 1.00 81.19 86 THR A O 1
ATOM 757 N N . GLU A 1 87 ? -8.188 5.942 27.899 1.00 82.38 87 GLU A N 1
ATOM 758 C CA . GLU A 1 87 ? -8.425 6.468 29.254 1.00 82.38 87 GLU A CA 1
ATOM 759 C C . GLU A 1 87 ? -9.018 7.884 29.224 1.00 82.38 87 GLU A C 1
ATOM 761 O O . GLU A 1 87 ? -10.073 8.122 29.791 1.00 82.38 87 GLU A O 1
ATOM 766 N N . MET A 1 88 ? -8.419 8.803 28.457 1.00 82.56 88 MET A N 1
ATOM 767 C CA . MET A 1 88 ? -8.915 10.181 28.369 1.00 82.56 88 MET A CA 1
ATOM 768 C C . MET A 1 88 ? -10.295 10.262 27.705 1.00 82.56 88 MET A C 1
ATOM 770 O O . MET A 1 88 ? -11.079 11.156 28.001 1.00 82.56 88 MET A O 1
ATOM 774 N N . TYR A 1 89 ? -10.595 9.352 26.777 1.00 81.44 89 TYR A N 1
ATOM 775 C CA . TYR A 1 89 ? -11.934 9.248 26.204 1.00 81.44 89 TYR A CA 1
ATOM 776 C C . TYR A 1 89 ? -12.958 8.763 27.240 1.00 81.44 89 TYR A C 1
ATOM 778 O O . TYR A 1 89 ? -14.079 9.265 27.260 1.00 81.44 89 TYR A O 1
ATOM 786 N N . ASP A 1 90 ? -12.568 7.821 28.097 1.00 81.56 90 ASP A N 1
ATOM 787 C CA . ASP A 1 90 ? -13.425 7.260 29.141 1.00 81.56 90 ASP A CA 1
ATOM 788 C C . ASP A 1 90 ? -13.769 8.304 30.197 1.00 81.56 90 ASP A C 1
ATOM 790 O O . ASP A 1 90 ? -14.945 8.469 30.504 1.00 81.56 90 ASP A O 1
ATOM 794 N N . ASP A 1 91 ? -12.781 9.089 30.629 1.00 82.94 91 ASP A N 1
ATOM 795 C CA . ASP A 1 91 ? -12.976 10.202 31.563 1.00 82.94 91 ASP A CA 1
ATOM 796 C C . ASP A 1 91 ? -13.969 11.244 31.013 1.00 82.94 91 ASP A C 1
ATOM 798 O O . ASP A 1 91 ? -14.837 11.748 31.729 1.00 82.94 91 ASP A O 1
ATOM 802 N N . ILE A 1 92 ? -13.875 11.561 29.714 1.00 82.19 92 ILE A N 1
ATOM 803 C CA . ILE A 1 92 ? -14.796 12.493 29.045 1.00 82.19 92 ILE A CA 1
ATOM 804 C C . ILE A 1 92 ? -16.201 11.894 28.969 1.00 82.19 92 ILE A C 1
ATOM 806 O O . ILE A 1 92 ? -17.182 12.586 29.235 1.00 82.19 92 ILE A O 1
ATOM 810 N N . TRP A 1 93 ? -16.312 10.621 28.590 1.00 76.69 93 TRP A N 1
ATOM 811 C CA . TRP A 1 93 ? -17.600 9.948 28.450 1.00 76.69 93 TRP A CA 1
ATOM 812 C C . TRP A 1 93 ? -18.316 9.802 29.796 1.00 76.69 93 TRP A C 1
ATOM 814 O O . TRP A 1 93 ? -19.509 10.079 29.896 1.00 76.69 93 TRP A O 1
ATOM 824 N N . GLU A 1 94 ? -17.586 9.420 30.841 1.00 76.50 94 GLU A N 1
ATOM 825 C CA . GLU A 1 94 ? -18.102 9.289 32.202 1.00 76.50 94 GLU A CA 1
ATOM 826 C C . GLU A 1 94 ? -18.548 10.648 32.759 1.00 76.50 94 GLU A C 1
ATOM 828 O O . GLU A 1 94 ? -19.641 10.757 33.317 1.00 76.50 94 GLU A O 1
ATOM 833 N N . GLY A 1 95 ? -17.793 11.717 32.481 1.00 72.25 95 GLY A N 1
ATOM 834 C CA . GLY A 1 95 ? -18.198 13.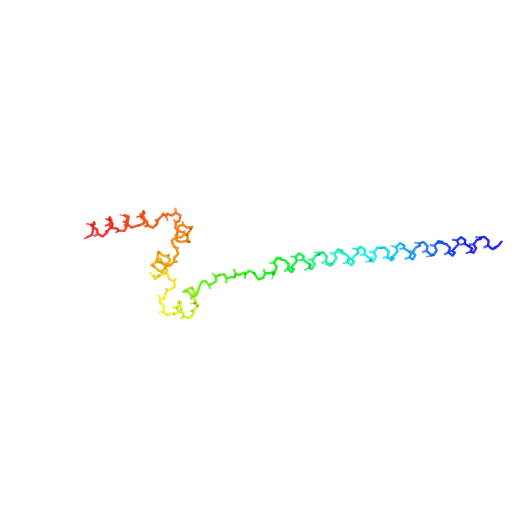087 32.806 1.00 72.25 95 GLY A CA 1
ATOM 835 C C . GLY A 1 95 ? -19.489 13.541 32.109 1.00 72.25 95 GLY A C 1
ATOM 836 O O . GLY A 1 95 ? -20.289 14.255 32.711 1.00 72.25 95 GLY A O 1
ATOM 837 N N . PHE A 1 96 ? -19.736 13.104 30.870 1.00 67.75 96 PHE A N 1
ATOM 838 C CA . PHE A 1 96 ? -20.977 13.405 30.142 1.00 67.75 96 PHE A CA 1
ATOM 839 C C . PHE A 1 96 ? -22.196 12.649 30.691 1.00 67.75 96 PHE A C 1
ATOM 841 O O . PHE A 1 96 ? -23.293 13.207 30.728 1.00 67.75 96 PHE A O 1
ATOM 848 N N . VAL A 1 97 ? -22.015 11.398 31.125 1.00 64.25 97 VAL A N 1
ATOM 849 C CA . VAL A 1 97 ? -23.096 10.559 31.675 1.00 64.25 97 VAL A CA 1
ATOM 850 C C . VAL A 1 97 ? -23.511 11.014 33.076 1.00 64.25 97 VAL A C 1
ATOM 852 O O . VAL A 1 97 ? -24.688 10.951 33.403 1.00 64.25 97 VAL A O 1
ATOM 855 N N . ILE A 1 98 ? -22.575 11.509 33.890 1.00 59.38 98 ILE A N 1
ATOM 856 C CA . ILE A 1 98 ? -22.865 12.018 35.244 1.00 59.38 98 ILE A CA 1
ATOM 857 C C . ILE A 1 98 ? -23.573 13.389 35.206 1.00 59.38 98 ILE A C 1
ATOM 859 O O . ILE A 1 98 ? -24.243 13.768 36.164 1.00 59.38 98 ILE A O 1
ATOM 863 N N . ALA A 1 99 ? -23.437 14.138 34.108 1.00 55.81 99 ALA A N 1
ATOM 864 C CA . ALA A 1 99 ? -24.001 15.480 33.946 1.00 55.81 99 ALA A CA 1
ATOM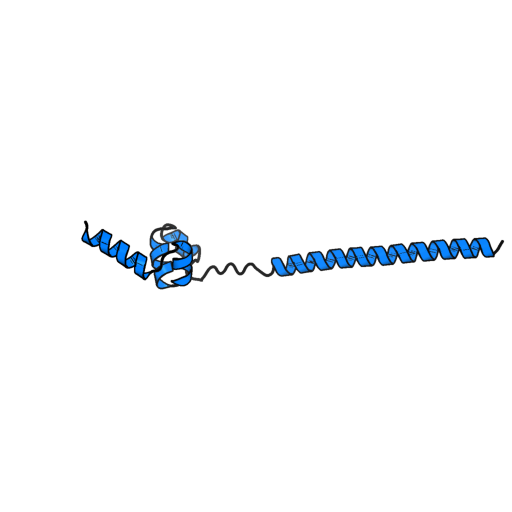 865 C C . ALA A 1 99 ? -25.406 15.525 33.298 1.00 55.81 99 ALA A C 1
ATOM 867 O O . ALA A 1 99 ? -25.919 16.626 33.085 1.00 55.81 99 ALA A O 1
ATOM 868 N N . SER A 1 100 ? -26.008 14.373 32.967 1.00 50.75 100 SER A N 1
ATOM 869 C CA . SER A 1 100 ? -27.360 14.244 32.380 1.00 50.75 100 SER A CA 1
ATOM 870 C C . SER A 1 100 ? -28.338 13.604 33.360 1.00 50.75 100 SER A C 1
ATOM 872 O O . SER A 1 100 ? -29.517 14.020 33.352 1.00 50.75 100 SER A O 1
#

pLDDT: mean 74.8, std 13.91, range [49.16, 94.81]

Sequence (100 aa):
MEDIQRLKLQYVADRANQEVVQQQLNIHRFLRGRLRWRRGARARNIWRRPWLHPGRRRQFGIYDQLMVELRREDPGTFKKFLRMSTEMYDDIWEGFVIAS

Radius of gyration: 32.2 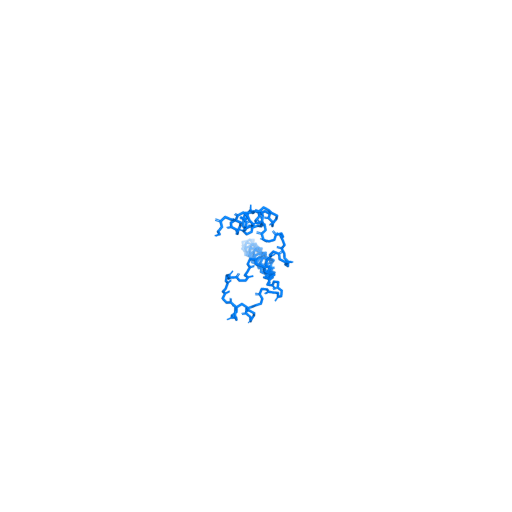Å; chains: 1; bounding box: 69×25×87 Å